Protein AF-A0A085ERU2-F1 (afdb_monomer)

Solvent-accessible surface area (backbone atoms only — not comparable to full-atom values): 5957 Å² total; per-residue (Å²): 134,84,78,83,86,84,75,90,78,88,86,88,71,57,75,68,61,43,54,56,52,50,51,53,26,60,76,68,77,45,58,66,76,57,53,55,51,51,51,52,51,51,50,54,54,49,54,53,50,51,58,57,64,74,50,89,74,71,75,96,59,96,73,76,74,89,68,86,81,87,83,78,87,79,89,72,85,79,82,81,86,80,83,81,132

Foldseek 3Di:
DDDDDDDDDDDDDDPVRVVVLVVVCVVVVHDSVVVVVVVVVVVVVVVVVVVVVVCPDDDPDPPPPPDDDPDDDPPDCPDDDDDDD

pLDDT: mean 73.98, std 18.79, range [43.44, 95.06]

Structure (mmCIF, N/CA/C/O backbone):
data_AF-A0A085ERU2-F1
#
_entry.id   AF-A0A085ERU2-F1
#
loop_
_atom_site.group_PDB
_atom_site.id
_atom_site.type_symbol
_atom_site.label_atom_id
_atom_site.label_alt_id
_atom_site.label_comp_id
_atom_site.label_asym_id
_atom_site.label_entity_id
_atom_site.label_seq_id
_atom_site.pdbx_PDB_ins_code
_atom_site.Cartn_x
_atom_site.Cartn_y
_atom_site.Cartn_z
_atom_site.occupancy
_atom_site.B_iso_or_equiv
_atom_site.auth_seq_id
_atom_site.auth_comp_id
_atom_site.auth_asym_id
_atom_site.auth_atom_id
_atom_site.pdbx_PDB_model_num
ATOM 1 N N . MET A 1 1 ? -3.135 28.769 5.439 1.00 58.78 1 MET A N 1
ATOM 2 C CA . MET A 1 1 ? -2.867 27.359 5.068 1.00 58.78 1 MET A CA 1
ATOM 3 C C . MET A 1 1 ? -3.859 26.951 3.989 1.00 58.78 1 MET A C 1
ATOM 5 O O . MET A 1 1 ? -5.041 27.205 4.161 1.00 58.78 1 MET A O 1
ATOM 9 N N . LYS A 1 2 ? -3.404 26.411 2.851 1.00 71.62 2 LYS A N 1
ATOM 10 C CA . LYS A 1 2 ? -4.297 25.981 1.762 1.00 71.62 2 LYS A CA 1
ATOM 11 C C . LYS A 1 2 ? -5.010 24.699 2.197 1.00 71.62 2 LYS A C 1
ATOM 13 O O . LYS A 1 2 ? -4.328 23.727 2.511 1.00 71.62 2 LYS A O 1
ATOM 18 N N . SER A 1 3 ? -6.341 24.708 2.247 1.00 61.47 3 SER A N 1
ATOM 19 C CA . SER A 1 3 ? -7.120 23.534 2.655 1.00 61.47 3 SER A CA 1
ATOM 20 C C . SER A 1 3 ? -6.793 22.322 1.772 1.00 61.47 3 SER A C 1
ATOM 22 O O . SER A 1 3 ? -6.614 22.486 0.556 1.00 61.47 3 SER A O 1
ATOM 24 N N . PRO A 1 4 ? -6.695 21.113 2.351 1.00 77.31 4 PRO A N 1
ATOM 25 C CA . PRO A 1 4 ? -6.401 19.910 1.587 1.00 77.31 4 PRO A CA 1
ATOM 26 C C . PRO A 1 4 ? -7.500 19.665 0.547 1.00 77.31 4 PRO A C 1
ATOM 28 O O . PRO A 1 4 ? -8.692 19.726 0.843 1.00 77.31 4 PRO A O 1
ATOM 31 N N . ARG A 1 5 ? -7.091 19.397 -0.699 1.00 80.00 5 ARG A N 1
ATOM 32 C CA . ARG A 1 5 ? -8.011 18.991 -1.767 1.00 80.00 5 ARG A CA 1
ATOM 33 C C . ARG A 1 5 ? -8.435 17.545 -1.522 1.00 80.00 5 ARG A C 1
ATOM 35 O O . ARG A 1 5 ? -7.671 16.626 -1.803 1.00 80.00 5 ARG A O 1
ATOM 42 N N . ASN A 1 6 ? -9.651 17.360 -1.021 1.00 80.06 6 ASN A N 1
ATOM 43 C CA . ASN A 1 6 ? -10.279 16.047 -0.917 1.00 80.06 6 ASN A CA 1
ATOM 44 C C . ASN A 1 6 ? -10.874 15.680 -2.278 1.00 80.06 6 ASN A C 1
ATOM 46 O O . ASN A 1 6 ? -11.885 16.243 -2.687 1.00 80.06 6 ASN A O 1
ATOM 50 N N . ILE A 1 7 ? -10.217 14.766 -2.992 1.00 83.25 7 ILE A N 1
ATOM 51 C CA . ILE A 1 7 ? -10.689 14.251 -4.279 1.00 83.25 7 ILE A CA 1
ATOM 52 C C . ILE A 1 7 ? -11.263 12.852 -4.027 1.00 83.25 7 ILE A C 1
ATOM 54 O O . ILE A 1 7 ? -10.503 11.968 -3.622 1.00 83.25 7 ILE A O 1
ATOM 58 N N . PRO A 1 8 ? -12.575 12.630 -4.222 1.00 83.94 8 PRO A N 1
ATOM 59 C CA . PRO A 1 8 ? -13.149 11.297 -4.131 1.00 83.94 8 PRO A CA 1
ATOM 60 C C . PRO A 1 8 ? -12.709 10.467 -5.340 1.00 83.94 8 PRO A C 1
ATOM 62 O O . PRO A 1 8 ? -12.811 10.910 -6.482 1.00 83.94 8 PRO A O 1
ATOM 65 N N . VAL A 1 9 ? -12.227 9.253 -5.085 1.00 84.81 9 VAL A N 1
ATOM 66 C CA . VAL A 1 9 ? -11.806 8.300 -6.117 1.00 84.81 9 VAL A CA 1
ATOM 67 C C . VAL A 1 9 ? -12.570 7.003 -5.901 1.00 84.81 9 VAL A C 1
ATOM 69 O O . VAL A 1 9 ? -12.678 6.532 -4.769 1.00 84.81 9 VAL A O 1
ATO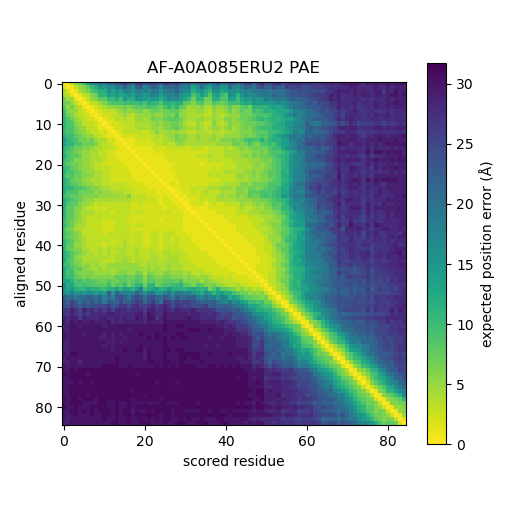M 72 N N . LYS A 1 10 ? -13.107 6.439 -6.983 1.00 87.75 10 LYS A N 1
ATOM 73 C CA . LYS A 1 10 ? -13.734 5.115 -6.982 1.00 87.75 10 LYS A CA 1
ATOM 74 C C . LYS A 1 10 ? -12.716 4.100 -7.492 1.00 87.75 10 LYS A C 1
ATOM 76 O O . LYS A 1 10 ? -12.111 4.330 -8.535 1.00 87.75 10 LYS A O 1
ATOM 81 N N . ALA A 1 11 ? -12.532 3.014 -6.752 1.00 84.25 11 ALA A N 1
ATOM 82 C CA . ALA A 1 11 ? -11.741 1.869 -7.181 1.00 84.25 11 ALA A CA 1
ATOM 83 C C . ALA A 1 11 ? -12.695 0.737 -7.568 1.00 84.25 11 ALA A C 1
ATOM 85 O O . ALA A 1 11 ? -13.691 0.512 -6.880 1.00 84.25 11 ALA A O 1
ATOM 86 N N . LEU A 1 12 ? -12.398 0.070 -8.677 1.00 88.12 12 LEU A N 1
ATOM 87 C CA . LEU A 1 12 ? -13.093 -1.131 -9.121 1.00 88.12 12 LEU A CA 1
ATOM 88 C C . LEU A 1 12 ? -12.101 -2.281 -8.976 1.00 88.12 12 LEU A C 1
ATOM 90 O O . LEU A 1 12 ? -10.993 -2.193 -9.503 1.00 88.12 12 LEU A O 1
ATOM 94 N N . LEU A 1 13 ? -12.492 -3.293 -8.213 1.00 88.81 13 LEU A N 1
ATOM 95 C CA . LEU A 1 13 ? -11.716 -4.501 -7.949 1.00 88.81 13 LEU A CA 1
ATOM 96 C C . LEU A 1 13 ? -12.491 -5.688 -8.511 1.00 88.81 13 LEU A C 1
ATOM 98 O O . LEU A 1 13 ? -13.725 -5.638 -8.581 1.00 88.81 13 LEU A O 1
ATOM 102 N N . ASN A 1 14 ? -11.781 -6.744 -8.896 1.00 94.62 14 ASN A N 1
ATOM 103 C CA . ASN A 1 14 ? -12.440 -8.004 -9.213 1.00 94.62 14 ASN A CA 1
ATOM 104 C C . ASN A 1 14 ? -13.066 -8.597 -7.943 1.00 94.62 14 ASN A C 1
ATOM 106 O O . ASN A 1 14 ? -12.659 -8.272 -6.826 1.00 94.62 14 ASN A O 1
ATOM 110 N N . ALA A 1 15 ? -14.073 -9.457 -8.109 1.00 90.19 15 ALA A N 1
ATOM 111 C CA . ALA A 1 15 ? -14.788 -10.035 -6.973 1.00 90.19 15 ALA A CA 1
ATOM 112 C C . ALA A 1 15 ? -13.846 -10.819 -6.043 1.00 90.19 15 ALA A C 1
ATOM 114 O O . ALA A 1 15 ? -13.886 -10.614 -4.833 1.00 90.19 15 ALA A O 1
ATOM 115 N N . ASP A 1 16 ? -12.957 -11.634 -6.61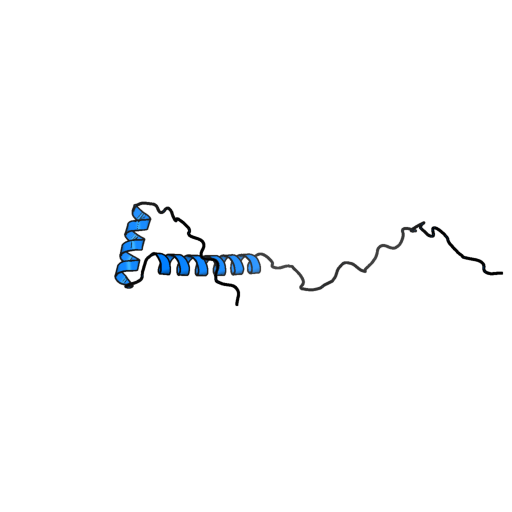4 1.00 93.62 16 ASP A N 1
ATOM 116 C CA . ASP A 1 16 ? -12.010 -12.453 -5.850 1.00 93.62 16 ASP A CA 1
ATOM 117 C C . ASP A 1 16 ? -10.993 -11.580 -5.096 1.00 93.62 16 ASP A C 1
ATOM 119 O O . ASP A 1 16 ? -10.811 -11.725 -3.889 1.00 93.62 16 ASP A O 1
ATOM 123 N N . GLU A 1 17 ? -10.424 -10.579 -5.777 1.00 91.56 17 GLU A N 1
ATOM 124 C CA . GLU A 1 17 ? -9.483 -9.615 -5.185 1.00 91.56 17 GLU A CA 1
ATOM 125 C C . GLU A 1 17 ? -10.114 -8.821 -4.034 1.00 91.56 17 GLU A C 1
ATOM 127 O O . GLU A 1 17 ? -9.445 -8.480 -3.058 1.00 91.56 17 GLU A O 1
ATOM 132 N N . PHE A 1 18 ? -11.408 -8.501 -4.136 1.00 92.50 18 PHE A N 1
ATOM 133 C CA . PHE A 1 18 ? -12.112 -7.783 -3.082 1.00 92.50 18 PHE A CA 1
ATOM 134 C C . PHE A 1 18 ? -12.296 -8.640 -1.828 1.00 92.50 18 PHE A C 1
ATOM 136 O O . PHE A 1 18 ? -12.160 -8.117 -0.725 1.00 92.50 18 PHE A O 1
ATOM 143 N N . VAL A 1 19 ? -12.587 -9.935 -1.978 1.00 94.56 19 VAL A N 1
ATOM 144 C CA . VAL A 1 19 ? -12.770 -10.847 -0.838 1.00 94.56 19 VAL A CA 1
ATOM 145 C C . VAL A 1 19 ? -11.469 -11.001 -0.058 1.00 94.56 19 VAL A C 1
ATOM 147 O O . VAL A 1 19 ? -11.478 -10.882 1.167 1.00 94.56 19 VAL A O 1
ATOM 150 N N . GLU A 1 20 ? -10.354 -11.211 -0.755 1.00 94.44 20 GLU A N 1
ATOM 151 C CA . GLU A 1 20 ? -9.031 -11.283 -0.124 1.00 94.44 20 GLU A CA 1
ATOM 152 C C . GLU A 1 20 ? -8.703 -9.972 0.600 1.00 94.44 20 GLU A C 1
ATO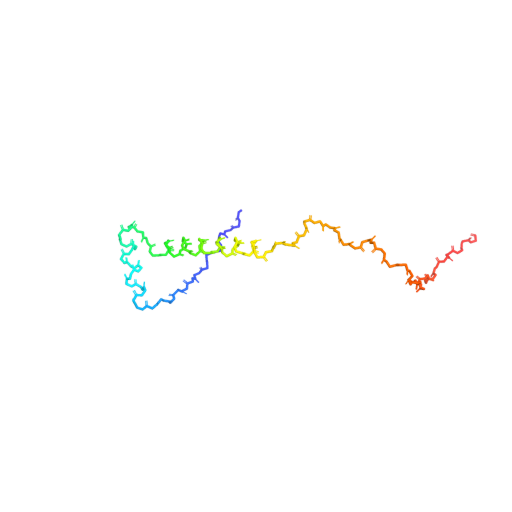M 154 O O . GLU A 1 20 ? -8.344 -9.966 1.779 1.00 94.44 20 GLU A O 1
ATOM 159 N N . PHE A 1 21 ? -8.932 -8.840 -0.067 1.00 93.69 21 PHE A N 1
ATOM 160 C CA . PHE A 1 21 ? -8.679 -7.524 0.506 1.00 93.69 21 PHE A CA 1
ATOM 161 C C . PHE A 1 21 ? -9.551 -7.213 1.735 1.00 93.69 21 PHE A C 1
ATOM 163 O O . PHE A 1 2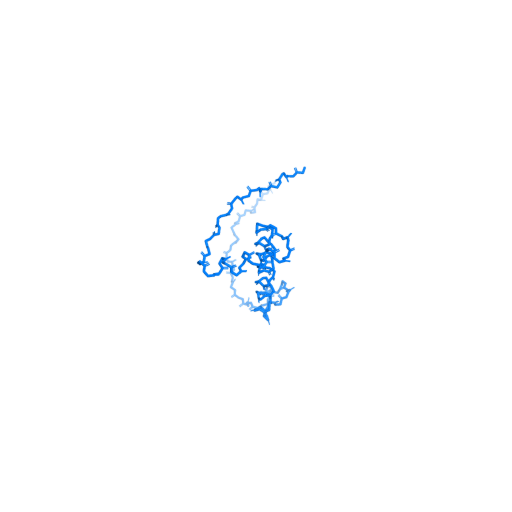1 ? -9.083 -6.577 2.684 1.00 93.69 21 PHE A O 1
ATOM 170 N N . ASP A 1 22 ? -10.815 -7.638 1.736 1.00 94.06 22 ASP A N 1
ATOM 171 C CA . ASP A 1 22 ? -11.727 -7.461 2.866 1.00 94.06 22 ASP A CA 1
ATOM 172 C C . ASP A 1 22 ? -11.273 -8.273 4.084 1.00 94.06 22 ASP A C 1
ATOM 174 O O . ASP A 1 22 ? -11.219 -7.741 5.194 1.00 94.06 22 ASP A O 1
ATOM 178 N N . GLN A 1 23 ? -10.850 -9.521 3.867 1.00 94.75 23 GLN A N 1
ATOM 179 C CA . GLN A 1 23 ? -10.309 -10.377 4.924 1.00 94.75 23 GLN A CA 1
ATOM 180 C C . GLN A 1 23 ? -9.036 -9.788 5.536 1.00 94.75 23 GLN A C 1
ATOM 182 O O . GLN A 1 23 ? -8.909 -9.740 6.760 1.00 94.75 23 GLN A O 1
ATOM 187 N N . GLU A 1 24 ? -8.117 -9.286 4.710 1.00 92.56 24 GLU A N 1
ATOM 188 C CA . GLU A 1 24 ? -6.900 -8.623 5.186 1.00 92.56 24 GLU A CA 1
ATOM 189 C C . GLU A 1 24 ? -7.207 -7.354 5.990 1.00 92.56 24 GLU A C 1
ATOM 191 O O . GLU A 1 24 ? -6.609 -7.117 7.044 1.00 92.56 24 GLU A O 1
ATOM 196 N N . CYS A 1 25 ? -8.161 -6.539 5.525 1.00 93.69 25 CYS A N 1
ATOM 197 C CA . CYS A 1 25 ? -8.591 -5.342 6.246 1.00 93.69 25 CYS A CA 1
ATOM 198 C C . CYS A 1 25 ? -9.251 -5.692 7.585 1.00 93.69 25 CYS A C 1
ATOM 200 O O . CYS A 1 25 ? -8.988 -5.017 8.583 1.00 93.69 25 CYS A O 1
ATOM 202 N N . GLY A 1 26 ? -10.064 -6.752 7.616 1.00 93.81 26 GLY A N 1
ATOM 203 C CA . GLY A 1 26 ? -10.688 -7.268 8.831 1.00 93.81 26 GLY A CA 1
ATOM 204 C C . GLY A 1 26 ? -9.666 -7.807 9.832 1.00 93.81 26 GLY A C 1
ATOM 205 O O . GLY A 1 26 ? -9.740 -7.483 11.013 1.00 93.81 26 GLY A O 1
ATOM 206 N N . ALA A 1 27 ? -8.667 -8.560 9.366 1.00 95.06 27 ALA A N 1
ATOM 207 C CA . ALA A 1 27 ? -7.604 -9.102 10.212 1.00 95.06 27 ALA A CA 1
ATOM 208 C C . ALA A 1 27 ? -6.713 -8.007 10.824 1.00 95.06 27 ALA A C 1
ATOM 210 O O . ALA A 1 27 ? -6.239 -8.148 11.950 1.00 95.06 27 ALA A O 1
ATOM 211 N N . ALA A 1 28 ? -6.490 -6.916 10.090 1.00 91.75 28 ALA A N 1
ATOM 212 C CA . ALA A 1 28 ? -5.686 -5.786 10.546 1.00 91.75 28 ALA A CA 1
ATOM 213 C C . ALA A 1 28 ? -6.481 -4.736 11.351 1.00 91.75 28 ALA A C 1
ATOM 215 O O . ALA A 1 28 ? -5.873 -3.792 11.856 1.00 91.75 28 ALA A O 1
ATOM 216 N N . ASP A 1 29 ? -7.809 -4.872 11.449 1.00 93.94 29 ASP A N 1
ATOM 217 C CA . ASP A 1 29 ? -8.732 -3.875 12.019 1.00 93.94 29 ASP A CA 1
ATOM 218 C C . ASP A 1 29 ? -8.565 -2.472 11.393 1.00 93.94 29 ASP A C 1
ATOM 220 O O . ASP A 1 29 ? -8.515 -1.432 12.057 1.00 93.94 29 ASP A O 1
ATOM 224 N N . VAL A 1 30 ? -8.431 -2.424 10.061 1.00 93.94 30 VAL A N 1
ATOM 225 C CA . VAL A 1 30 ? -8.216 -1.177 9.313 1.00 93.94 30 VAL A CA 1
ATOM 226 C C . VAL A 1 30 ? -9.349 -0.931 8.325 1.00 93.94 30 VAL A C 1
ATOM 228 O O . VAL A 1 30 ? -9.782 -1.808 7.588 1.00 93.94 30 VAL A O 1
ATOM 231 N N . LYS A 1 31 ? -9.792 0.329 8.221 1.00 93.56 31 LYS A N 1
ATOM 232 C CA . LYS A 1 31 ? -10.754 0.750 7.189 1.00 93.56 31 LYS A CA 1
ATOM 233 C C . LYS A 1 31 ? -10.169 0.563 5.785 1.00 93.56 31 LYS A C 1
ATOM 235 O O . LYS A 1 31 ? -9.098 1.109 5.502 1.00 93.56 31 LYS A O 1
ATOM 240 N N . HIS A 1 32 ? -10.946 -0.007 4.859 1.00 92.06 32 HIS A N 1
ATOM 241 C CA . HIS A 1 32 ? -10.565 -0.197 3.446 1.00 92.06 32 HIS A CA 1
ATOM 242 C C . HIS A 1 32 ? -9.963 1.057 2.806 1.00 92.06 32 HIS A C 1
ATOM 244 O O . HIS A 1 32 ? -8.905 1.021 2.185 1.00 92.06 32 HIS A O 1
ATOM 250 N N . SER A 1 33 ? -10.602 2.217 3.008 1.00 90.56 33 SER A N 1
ATOM 251 C CA . SER A 1 33 ? -10.139 3.484 2.422 1.00 90.56 33 SER A CA 1
ATOM 252 C C . SER A 1 33 ? -8.774 3.945 2.943 1.00 90.56 33 SER A C 1
ATOM 254 O O . SER A 1 33 ? -8.083 4.704 2.260 1.00 90.56 33 SER A O 1
ATOM 256 N N . SER A 1 34 ? -8.403 3.555 4.165 1.00 91.00 34 SER A N 1
ATOM 257 C CA . SER A 1 34 ? -7.093 3.848 4.745 1.00 91.00 34 SER A CA 1
ATOM 258 C C . SER A 1 34 ? -6.044 2.939 4.118 1.00 91.00 34 SER A C 1
ATOM 260 O O . SER A 1 34 ? -5.033 3.428 3.614 1.00 91.00 34 SER A O 1
ATOM 262 N N . GLN A 1 35 ? -6.344 1.641 4.043 1.00 92.62 35 GLN A N 1
ATOM 263 C CA . GLN A 1 35 ? -5.443 0.646 3.476 1.00 92.62 35 GLN A CA 1
ATOM 264 C C . GLN A 1 35 ? -5.173 0.895 1.986 1.00 92.62 35 GLN A C 1
ATOM 266 O O . GLN A 1 35 ? -4.014 0.969 1.581 1.00 92.62 35 GLN A O 1
ATOM 271 N N . LEU A 1 36 ? -6.206 1.187 1.186 1.00 91.31 36 LEU A N 1
ATOM 272 C CA . LEU A 1 36 ? -6.046 1.573 -0.224 1.00 91.31 36 LEU A CA 1
ATOM 273 C C . LEU A 1 36 ? -5.162 2.814 -0.396 1.00 91.31 36 LEU A C 1
ATOM 275 O O . LEU A 1 36 ? -4.341 2.880 -1.310 1.00 91.31 36 LEU A O 1
ATOM 279 N N . ARG A 1 37 ? -5.288 3.806 0.495 1.00 90.50 37 ARG A N 1
ATOM 280 C CA . ARG A 1 37 ? -4.422 4.995 0.469 1.00 90.50 37 ARG A CA 1
ATOM 281 C C . ARG A 1 37 ? -2.974 4.650 0.802 1.00 90.50 37 ARG A C 1
ATOM 283 O O . ARG A 1 37 ? -2.073 5.234 0.201 1.00 90.50 37 ARG A O 1
ATOM 290 N N . THR A 1 38 ? -2.739 3.738 1.739 1.00 92.06 38 THR A N 1
ATOM 291 C CA . THR A 1 38 ? -1.394 3.261 2.086 1.00 92.06 38 THR A CA 1
ATOM 292 C C . THR A 1 38 ? -0.763 2.509 0.919 1.00 92.06 38 THR A C 1
ATOM 294 O O . THR A 1 38 ? 0.346 2.859 0.512 1.00 92.06 38 THR A O 1
ATOM 297 N N . LEU A 1 39 ? -1.494 1.570 0.314 1.00 90.62 39 LEU A N 1
ATOM 298 C CA . LEU A 1 39 ? -1.046 0.819 -0.861 1.00 90.62 39 LEU A CA 1
ATOM 299 C C . LEU A 1 39 ? -0.742 1.750 -2.040 1.00 90.62 39 LEU A C 1
ATOM 301 O O . LEU A 1 39 ? 0.333 1.672 -2.632 1.00 90.62 39 LEU A O 1
ATOM 305 N N . ALA A 1 40 ? -1.620 2.717 -2.320 1.00 90.50 40 ALA A N 1
ATOM 306 C CA . ALA A 1 40 ? -1.393 3.705 -3.372 1.00 90.50 40 ALA A CA 1
ATOM 307 C C . ALA A 1 40 ? -0.126 4.543 -3.123 1.00 90.50 40 ALA A C 1
ATOM 309 O O . ALA A 1 40 ? 0.657 4.785 -4.042 1.00 90.50 40 ALA A O 1
ATOM 310 N N . LYS A 1 41 ? 0.118 4.974 -1.877 1.00 92.06 41 LYS A N 1
ATOM 311 C CA . LYS A 1 41 ? 1.343 5.709 -1.517 1.00 92.06 41 LYS A CA 1
ATOM 312 C C . LYS A 1 41 ? 2.594 4.852 -1.696 1.00 92.06 41 LYS A C 1
ATOM 314 O O . LYS A 1 41 ? 3.583 5.356 -2.230 1.00 92.06 41 LYS A O 1
ATOM 319 N N . ALA A 1 42 ? 2.548 3.594 -1.263 1.00 93.12 42 ALA A N 1
ATOM 320 C CA . ALA A 1 42 ? 3.655 2.655 -1.403 1.00 93.12 42 ALA A CA 1
ATOM 321 C C . ALA A 1 42 ? 3.986 2.416 -2.883 1.00 93.12 42 ALA A C 1
ATOM 323 O O . ALA A 1 42 ? 5.137 2.581 -3.288 1.00 93.12 42 ALA A O 1
ATOM 324 N N . TRP A 1 43 ? 2.966 2.170 -3.709 1.00 92.19 43 TRP A N 1
ATOM 325 C CA . TRP A 1 43 ? 3.128 1.993 -5.149 1.00 92.19 43 TRP A CA 1
ATOM 326 C C . TRP A 1 43 ? 3.713 3.241 -5.823 1.00 92.19 43 TRP A C 1
ATOM 328 O O . TRP A 1 43 ? 4.687 3.144 -6.565 1.00 92.19 43 TRP A O 1
ATOM 338 N N . ILE A 1 44 ? 3.206 4.443 -5.517 1.00 91.88 44 ILE A N 1
ATOM 339 C CA . ILE A 1 44 ? 3.769 5.697 -6.052 1.00 91.88 44 ILE A CA 1
ATOM 340 C C . ILE A 1 44 ? 5.245 5.852 -5.659 1.00 91.88 44 ILE A C 1
ATOM 342 O O . ILE A 1 44 ? 6.061 6.298 -6.471 1.00 91.88 44 ILE A O 1
ATOM 346 N N . ALA A 1 45 ? 5.602 5.521 -4.417 1.00 92.38 45 ALA A N 1
ATOM 347 C CA . ALA A 1 45 ? 6.985 5.582 -3.956 1.00 92.38 45 ALA A CA 1
ATOM 348 C C . ALA A 1 45 ? 7.877 4.590 -4.720 1.00 92.38 45 ALA A C 1
ATOM 350 O O . ALA A 1 45 ? 8.979 4.955 -5.135 1.00 92.38 45 ALA A O 1
ATOM 351 N N . GLU A 1 46 ? 7.390 3.376 -4.969 1.00 90.44 46 GLU A N 1
ATOM 352 C CA . GLU A 1 46 ? 8.088 2.367 -5.762 1.00 90.44 46 GLU A CA 1
ATOM 353 C C . GLU A 1 46 ? 8.276 2.814 -7.219 1.00 90.44 46 GLU A C 1
ATOM 355 O O . GLU A 1 46 ? 9.389 2.759 -7.740 1.00 90.44 46 GLU A O 1
ATOM 360 N N . GLN A 1 47 ? 7.235 3.350 -7.861 1.00 88.44 47 GLN A N 1
ATOM 361 C CA . GLN A 1 47 ? 7.320 3.866 -9.232 1.00 88.44 47 GLN A CA 1
ATOM 362 C C . GLN A 1 47 ? 8.334 5.009 -9.357 1.00 88.44 47 GLN A C 1
ATOM 364 O O . GLN A 1 47 ? 9.095 5.077 -10.325 1.00 88.44 47 GLN A O 1
ATOM 369 N N . LYS A 1 48 ? 8.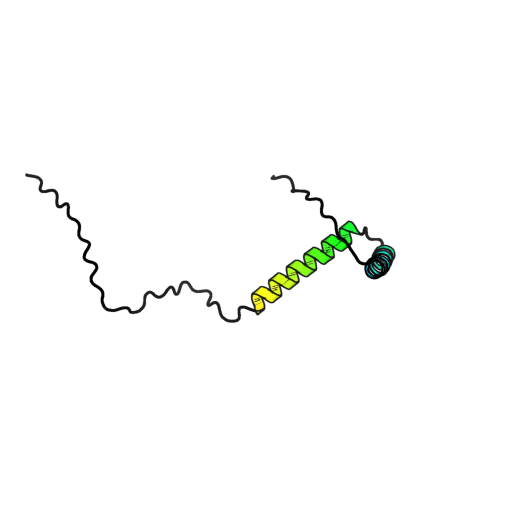407 5.895 -8.353 1.00 85.94 48 LYS A N 1
ATOM 370 C CA . LYS A 1 48 ? 9.439 6.942 -8.299 1.00 85.94 48 LYS A CA 1
ATOM 371 C C . LYS A 1 48 ? 10.844 6.351 -8.208 1.00 85.94 48 LYS A C 1
ATOM 373 O O . LYS A 1 48 ? 11.729 6.820 -8.922 1.00 85.94 48 LYS A O 1
ATOM 378 N N . ARG A 1 49 ? 11.046 5.330 -7.369 1.00 82.75 49 ARG A N 1
ATOM 379 C CA . ARG A 1 49 ? 12.338 4.635 -7.240 1.00 82.75 49 ARG A CA 1
ATOM 380 C C . ARG A 1 49 ? 12.734 3.946 -8.543 1.00 82.75 49 ARG A C 1
ATOM 382 O O . ARG A 1 49 ? 13.852 4.155 -9.003 1.00 82.75 49 ARG A O 1
ATOM 389 N N . LYS A 1 50 ? 11.811 3.220 -9.184 1.00 82.94 50 LYS A N 1
ATOM 390 C CA . LYS A 1 50 ? 12.043 2.590 -10.494 1.00 82.94 50 LYS A CA 1
ATOM 391 C C . LYS A 1 50 ? 12.466 3.623 -11.533 1.00 82.94 50 LYS A C 1
ATOM 393 O O . LYS A 1 50 ? 13.505 3.460 -12.156 1.00 82.94 50 LYS A O 1
ATOM 398 N N . ARG A 1 51 ? 11.754 4.752 -11.635 1.00 74.06 51 ARG A N 1
ATOM 399 C CA . ARG A 1 51 ? 12.110 5.838 -12.565 1.00 74.06 51 ARG A CA 1
ATOM 400 C C . ARG A 1 51 ? 13.504 6.428 -12.313 1.00 74.06 51 ARG A C 1
ATOM 402 O O . ARG A 1 51 ? 14.171 6.810 -13.268 1.00 74.06 51 ARG A O 1
ATOM 409 N N . GLN A 1 52 ? 13.932 6.528 -11.054 1.00 66.75 52 GLN A N 1
ATOM 410 C CA . GLN A 1 52 ? 15.277 6.999 -10.703 1.00 66.75 52 GLN A CA 1
ATOM 411 C C . GLN A 1 52 ? 16.357 5.973 -11.069 1.00 66.75 52 GLN A C 1
ATOM 413 O O . GLN A 1 52 ? 17.417 6.361 -11.547 1.00 66.75 52 GLN A O 1
ATOM 418 N N . GLN A 1 53 ? 16.076 4.679 -10.905 1.00 62.88 53 GLN A N 1
ATOM 419 C CA . GLN A 1 53 ? 16.990 3.595 -11.281 1.00 62.88 53 GLN A CA 1
ATOM 420 C C . GLN A 1 53 ? 17.096 3.411 -12.803 1.00 62.88 53 GLN A C 1
ATOM 422 O O . GLN A 1 53 ? 18.175 3.128 -13.310 1.00 62.88 53 GLN A O 1
ATOM 427 N N . SER A 1 54 ? 16.010 3.640 -13.550 1.00 59.09 54 SER A N 1
ATOM 428 C CA . SER A 1 54 ? 15.995 3.600 -15.021 1.00 59.09 54 SER A CA 1
ATOM 429 C C . SER A 1 54 ? 16.749 4.758 -15.690 1.00 59.09 54 SER A C 1
ATOM 431 O O . SER A 1 54 ? 16.828 4.795 -16.915 1.00 59.09 54 SER A O 1
ATOM 433 N N . TYR A 1 55 ? 17.307 5.699 -14.921 1.00 56.16 55 TYR A N 1
ATOM 434 C CA . TYR A 1 55 ? 18.153 6.785 -15.421 1.00 56.16 55 TYR A CA 1
ATOM 435 C C . TYR A 1 55 ? 19.620 6.593 -14.981 1.00 56.16 55 TYR A C 1
ATOM 437 O O . TYR A 1 55 ? 20.134 7.388 -14.194 1.00 56.16 55 TYR A O 1
ATOM 445 N N . PRO A 1 56 ? 20.358 5.594 -15.506 1.00 56.00 56 PRO A N 1
ATOM 446 C CA . PRO A 1 56 ? 21.772 5.393 -15.181 1.00 56.00 56 PRO A CA 1
ATOM 447 C C . PRO A 1 56 ? 22.705 6.387 -15.907 1.00 56.00 56 PRO A C 1
ATOM 449 O O . PRO A 1 56 ? 23.862 6.074 -16.162 1.00 56.00 56 PRO A O 1
ATOM 452 N N . GLY A 1 57 ? 22.228 7.575 -16.299 1.00 53.59 57 GLY A N 1
ATOM 453 C CA . GLY A 1 57 ? 22.983 8.403 -17.244 1.00 53.59 57 GLY A CA 1
ATOM 454 C C . GLY A 1 57 ? 22.522 9.836 -17.451 1.00 53.59 57 GLY A C 1
ATOM 455 O O . GLY A 1 57 ? 22.767 10.379 -18.524 1.00 53.59 57 GLY A O 1
ATOM 456 N N . ARG A 1 58 ? 21.874 10.489 -16.476 1.00 54.47 58 ARG A N 1
ATOM 457 C CA . ARG A 1 58 ? 21.827 11.959 -16.529 1.00 54.47 58 ARG A CA 1
ATOM 458 C C . ARG A 1 58 ? 22.958 12.502 -15.662 1.00 54.47 58 ARG A C 1
ATOM 460 O O . ARG A 1 58 ? 22.799 12.494 -14.442 1.00 54.47 58 ARG A O 1
ATOM 467 N N . PRO A 1 59 ? 24.092 12.947 -16.237 1.00 51.41 59 PRO A N 1
ATOM 468 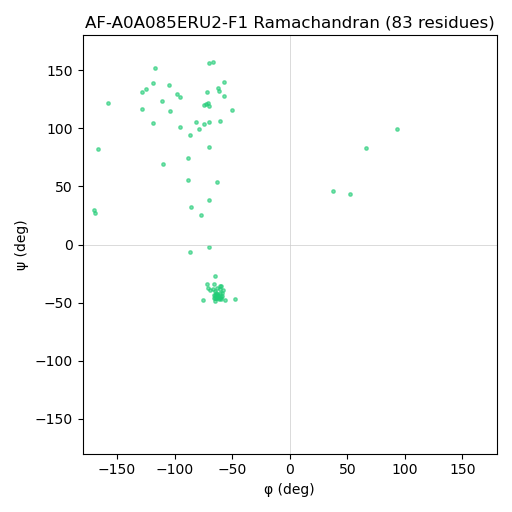C CA . PRO A 1 59 ? 25.054 13.695 -15.448 1.00 51.41 59 PRO A CA 1
ATOM 469 C C . PRO A 1 59 ? 24.314 14.901 -14.864 1.00 51.41 59 PRO A C 1
ATOM 471 O O . PRO A 1 59 ? 23.620 15.626 -15.579 1.00 51.41 59 PRO A O 1
ATOM 474 N N . GLY A 1 60 ? 24.408 15.081 -13.547 1.00 56.97 60 GLY A N 1
ATOM 475 C CA . GLY A 1 60 ? 23.807 16.191 -12.804 1.00 56.97 60 GLY A CA 1
ATOM 476 C C . GLY A 1 60 ? 24.488 17.533 -13.079 1.00 56.97 60 GLY A C 1
ATOM 477 O O . GLY A 1 60 ? 24.693 18.323 -12.161 1.00 56.97 60 GLY A O 1
ATOM 478 N N . HIS A 1 61 ? 24.888 17.795 -14.318 1.00 48.09 61 HIS A N 1
ATOM 479 C CA . HIS A 1 61 ? 25.699 18.943 -14.674 1.00 48.09 61 HIS A CA 1
ATOM 480 C C . HIS A 1 61 ? 25.071 19.706 -15.824 1.00 48.09 61 HIS A C 1
ATOM 482 O O . HIS A 1 61 ? 24.730 19.144 -16.861 1.00 48.09 61 HIS A O 1
ATOM 488 N N . GLY A 1 62 ? 24.979 21.022 -15.638 1.00 52.81 62 GLY A N 1
ATOM 489 C CA . GLY A 1 62 ? 24.800 22.009 -16.694 1.00 52.81 62 GLY A CA 1
ATOM 490 C C . GLY A 1 62 ? 25.980 22.037 -17.671 1.00 52.81 62 GLY A C 1
ATOM 491 O O . GLY A 1 62 ? 26.545 23.089 -17.925 1.00 52.81 62 GLY A O 1
ATOM 492 N N . GLN A 1 63 ? 26.340 20.889 -18.242 1.00 51.94 63 GLN A N 1
ATOM 493 C CA . GLN A 1 63 ? 27.193 20.753 -19.417 1.00 51.94 63 GLN A CA 1
ATOM 494 C C . GLN A 1 63 ? 26.313 20.816 -20.668 1.00 51.94 63 GLN A C 1
ATOM 496 O O . GLN A 1 63 ? 26.323 19.937 -21.524 1.00 51.94 63 GLN A O 1
ATOM 501 N N . ASN A 1 64 ? 25.540 21.897 -20.785 1.00 54.81 64 ASN A N 1
ATOM 502 C CA . ASN A 1 64 ? 25.100 22.347 -22.096 1.00 54.81 64 ASN A CA 1
ATOM 503 C C . ASN A 1 64 ? 26.340 22.897 -22.809 1.00 54.81 64 ASN A C 1
ATOM 505 O O . ASN A 1 64 ? 26.646 24.075 -22.701 1.00 54.81 64 ASN A O 1
ATOM 509 N N . VAL A 1 65 ? 27.101 21.994 -23.428 1.00 49.50 65 VAL A N 1
ATOM 510 C CA . VAL A 1 65 ? 27.691 22.121 -24.769 1.00 49.50 65 VAL A CA 1
ATOM 511 C C . VAL A 1 65 ? 28.209 23.519 -25.162 1.00 49.50 65 VAL A C 1
ATOM 513 O O . VAL A 1 65 ? 27.985 23.988 -26.272 1.00 49.50 65 VAL A O 1
ATOM 516 N N . ALA A 1 66 ? 28.950 24.189 -24.281 1.00 54.72 66 ALA A N 1
ATOM 517 C CA . ALA A 1 66 ? 29.745 25.370 -24.622 1.00 54.72 66 ALA A CA 1
ATOM 518 C C . ALA A 1 66 ? 31.135 24.975 -25.157 1.00 54.72 66 ALA A C 1
ATOM 520 O O . ALA A 1 66 ? 32.113 25.680 -24.922 1.00 54.72 66 ALA A O 1
ATOM 521 N N . LEU A 1 67 ? 31.247 23.837 -25.852 1.00 58.72 67 LEU A N 1
ATOM 522 C CA . LEU A 1 67 ? 32.479 23.446 -26.527 1.00 58.72 67 LEU A CA 1
ATOM 523 C C . LEU A 1 67 ? 32.206 23.084 -27.992 1.00 58.72 67 LEU A C 1
ATOM 525 O O . LEU A 1 67 ? 31.508 22.124 -28.303 1.00 58.72 67 LEU A O 1
ATOM 529 N N . SER A 1 68 ? 32.823 23.897 -28.849 1.00 58.06 68 SER A N 1
ATOM 530 C CA . SER A 1 68 ? 33.206 23.660 -30.242 1.00 58.06 68 SER A CA 1
ATOM 531 C C . SER A 1 68 ? 32.105 23.470 -31.292 1.00 58.06 68 SER A C 1
ATOM 533 O O . SER A 1 68 ? 31.871 22.372 -31.786 1.00 58.06 68 SER A O 1
ATOM 535 N N . LEU A 1 69 ? 31.585 24.590 -31.790 1.00 53.12 69 LEU A N 1
ATOM 536 C CA . LEU A 1 69 ? 31.454 24.762 -33.238 1.00 53.12 69 LEU A CA 1
ATOM 537 C C . LEU A 1 69 ? 32.300 25.978 -33.647 1.00 53.12 69 LEU A C 1
ATOM 539 O O . LEU A 1 69 ? 31.900 27.110 -33.363 1.00 53.12 69 LEU A O 1
ATOM 543 N N . PRO A 1 70 ? 33.479 25.795 -34.272 1.00 59.66 70 PRO A N 1
ATOM 544 C CA . PRO A 1 70 ? 34.151 26.894 -34.938 1.00 59.66 70 PRO A CA 1
ATOM 545 C C . PRO A 1 70 ? 33.402 27.175 -36.244 1.00 59.66 70 PRO A 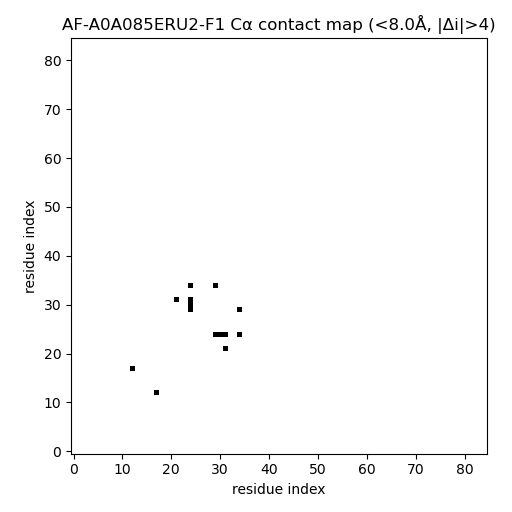C 1
ATOM 547 O O . PRO A 1 70 ? 33.297 26.319 -37.117 1.00 59.66 70 PRO A O 1
ATOM 550 N N . GLY A 1 71 ? 32.886 28.393 -36.373 1.00 52.38 71 GLY A N 1
ATOM 551 C CA . GLY A 1 71 ? 32.382 28.910 -37.638 1.00 52.38 71 GLY A CA 1
ATOM 552 C C . GLY A 1 71 ? 30.887 28.704 -37.856 1.00 52.38 71 GL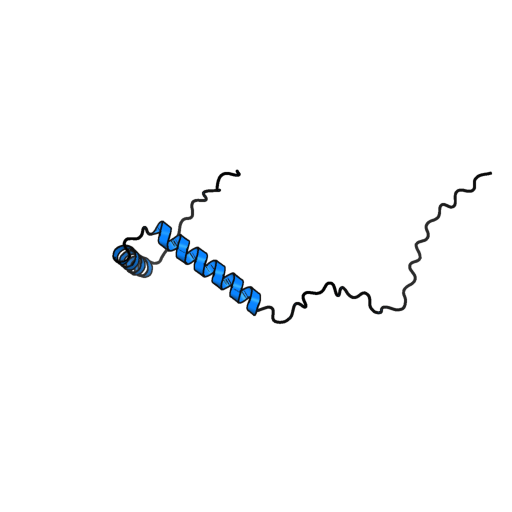Y A C 1
ATOM 553 O O . GLY A 1 71 ? 30.444 27.688 -38.378 1.00 52.38 71 GLY A O 1
ATOM 554 N N . ARG A 1 72 ? 30.124 29.764 -37.590 1.00 48.22 72 ARG A N 1
ATOM 555 C CA . ARG A 1 72 ? 29.324 30.420 -38.630 1.00 48.22 72 ARG A CA 1
ATOM 556 C C . ARG A 1 72 ? 29.032 31.852 -38.198 1.00 48.22 72 ARG A C 1
ATOM 558 O O . ARG A 1 72 ? 28.516 32.122 -37.122 1.00 48.22 72 ARG A O 1
ATOM 565 N N . VAL A 1 73 ? 29.475 32.745 -39.067 1.00 51.97 73 VAL A N 1
ATOM 566 C CA . VAL A 1 73 ? 29.320 34.193 -39.059 1.00 51.97 73 VAL A CA 1
ATOM 567 C C . VAL A 1 73 ? 27.845 34.550 -38.852 1.00 51.97 73 VAL A C 1
ATOM 569 O O . VAL A 1 73 ? 27.021 34.243 -39.709 1.00 51.97 73 VAL A O 1
ATOM 572 N N . ASN A 1 74 ? 27.508 35.211 -37.743 1.00 43.72 74 ASN A N 1
ATOM 573 C CA . ASN A 1 74 ? 26.219 35.885 -37.609 1.00 43.72 74 ASN A CA 1
ATOM 574 C C . ASN A 1 74 ? 26.358 37.296 -38.190 1.00 43.72 74 ASN A C 1
ATOM 576 O O . ASN A 1 74 ? 26.785 38.230 -37.514 1.00 43.72 74 ASN A O 1
ATOM 580 N N . TYR A 1 75 ? 25.998 37.434 -39.468 1.00 52.69 75 TYR A N 1
ATOM 581 C CA . TYR A 1 75 ? 25.577 38.711 -40.034 1.00 52.69 75 TYR A CA 1
ATOM 582 C C . TYR A 1 75 ? 24.332 39.163 -39.270 1.00 52.69 75 TYR A C 1
ATOM 584 O O . TYR A 1 75 ? 23.259 38.587 -39.420 1.00 52.69 75 TYR A O 1
ATOM 592 N N . GLY A 1 76 ? 24.488 40.161 -38.408 1.00 43.59 76 GLY A N 1
ATOM 593 C CA . GLY A 1 76 ? 23.386 40.664 -37.593 1.00 43.59 76 GLY A CA 1
ATOM 594 C C . GLY A 1 76 ? 23.711 41.951 -36.848 1.00 43.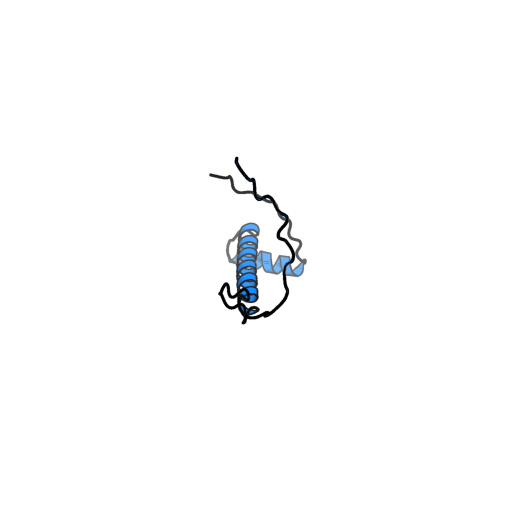59 76 GLY A C 1
ATOM 595 O O . GLY A 1 76 ? 23.178 42.176 -35.771 1.00 43.59 76 GLY A O 1
ATOM 596 N N . ALA A 1 77 ? 24.597 42.790 -37.389 1.00 45.72 77 ALA A N 1
ATOM 597 C CA . ALA A 1 77 ? 24.760 44.164 -36.926 1.00 45.72 77 ALA A CA 1
ATOM 598 C C . ALA A 1 77 ? 23.787 45.062 -37.707 1.00 45.72 77 ALA A C 1
ATOM 600 O O . ALA A 1 77 ? 24.178 45.775 -38.630 1.00 45.72 77 ALA A O 1
ATOM 601 N N . SER A 1 78 ? 22.495 44.994 -37.374 1.00 46.41 78 SER A N 1
ATOM 602 C CA . SER A 1 78 ? 21.554 46.043 -37.769 1.00 46.41 78 SER A CA 1
ATOM 603 C C . SER A 1 78 ? 21.879 47.295 -36.961 1.00 46.41 78 SER A C 1
ATOM 605 O O . SER A 1 78 ? 21.877 47.268 -35.730 1.00 46.41 78 SER A O 1
ATOM 607 N N . GLY A 1 79 ? 22.234 48.359 -37.673 1.00 49.50 79 GLY A N 1
ATOM 608 C CA . GLY A 1 79 ? 22.827 49.558 -37.111 1.00 49.50 79 GLY A CA 1
ATOM 609 C C . GLY A 1 79 ? 21.896 50.411 -36.256 1.00 49.50 79 GLY A C 1
ATOM 610 O O . GLY A 1 79 ? 20.686 50.439 -36.448 1.00 49.50 79 GLY A O 1
ATOM 611 N N . GLN A 1 80 ? 22.521 51.185 -35.371 1.00 53.06 80 GLN A N 1
ATOM 612 C CA . GLN A 1 80 ? 22.176 52.584 -35.113 1.00 53.06 80 GLN A CA 1
ATOM 613 C C . GLN A 1 80 ? 23.308 53.235 -34.302 1.00 53.06 80 GLN A C 1
ATOM 615 O O . GLN A 1 80 ? 23.256 53.352 -33.081 1.00 53.06 80 GLN A O 1
ATOM 620 N N . LEU A 1 81 ? 24.360 53.669 -34.999 1.00 47.41 81 LEU A N 1
ATOM 621 C CA . LEU A 1 81 ? 25.302 54.654 -34.469 1.00 47.41 81 LEU A CA 1
ATOM 622 C C . LEU A 1 81 ? 24.644 56.032 -34.612 1.00 47.41 81 LEU A C 1
ATOM 624 O O . LEU A 1 81 ? 24.599 56.610 -35.696 1.00 47.41 81 LEU A O 1
ATOM 628 N N . ARG A 1 82 ? 24.071 56.537 -33.514 1.00 47.53 82 ARG A N 1
ATOM 629 C CA . ARG A 1 82 ? 23.637 57.934 -33.394 1.00 47.53 82 ARG A CA 1
ATOM 630 C C . ARG A 1 82 ? 24.878 58.828 -33.324 1.00 47.53 82 ARG A C 1
ATOM 632 O O . ARG A 1 82 ? 25.522 58.896 -32.282 1.00 47.53 82 ARG A O 1
ATOM 639 N N . MET A 1 83 ? 25.183 59.527 -34.414 1.00 43.44 83 MET A N 1
ATOM 640 C CA . MET A 1 83 ? 26.078 60.688 -34.404 1.00 43.44 83 MET A CA 1
ATOM 641 C C . MET A 1 83 ? 25.363 61.850 -33.701 1.00 43.44 83 MET A C 1
ATOM 643 O O . MET A 1 83 ? 24.271 62.243 -34.113 1.00 43.44 83 MET A O 1
ATOM 647 N N . ARG A 1 84 ? 25.955 62.371 -32.623 1.00 50.62 84 ARG A N 1
ATOM 648 C CA . ARG A 1 84 ? 25.637 63.700 -32.084 1.00 50.62 84 ARG A CA 1
ATOM 649 C C . ARG A 1 84 ? 26.660 64.682 -32.662 1.00 50.62 84 ARG A C 1
ATOM 651 O O . ARG A 1 84 ? 27.853 64.398 -32.585 1.00 50.62 84 ARG A O 1
ATOM 658 N N . LEU A 1 85 ? 26.155 65.758 -33.268 1.00 53.25 85 LEU A N 1
ATOM 659 C CA . LEU A 1 85 ? 26.882 67.001 -33.551 1.00 53.25 85 LEU A CA 1
ATOM 660 C C . LEU A 1 85 ? 27.159 67.749 -32.243 1.00 53.25 85 LEU A C 1
ATOM 662 O O . LEU A 1 85 ? 26.303 67.636 -31.331 1.00 53.25 85 LEU A O 1
#

Secondary structure (DSSP, 8-state):
-PPP----------HHHHHHHHHHHHHTT--HHHHHHHHHHHHHHHHHHHHHHT-TT--SS-----S------------------

Mean predicted aligned error: 16.69 Å

Radius of gyration: 29.43 Å; Cα contacts (8 Å, |Δi|>4): 7; chains: 1; bounding box: 49×80×52 Å

Sequence (85 aa):
MKSPRNIPVKALLNADEFVEFDQECGAADVKHSSQLRTLAKAWIAEQKRKRQQSYPGRPGHGQNVALSLPGRVNYGASGQLRMRL